Protein AF-A0A0N5BG86-F1 (afdb_monomer_lite)

Structure (mmCIF, N/CA/C/O backbone):
data_AF-A0A0N5BG86-F1
#
_entry.id   AF-A0A0N5BG86-F1
#
loop_
_atom_site.group_PDB
_atom_site.id
_atom_site.type_symbol
_atom_site.label_atom_id
_atom_site.label_alt_id
_atom_site.label_comp_id
_atom_site.label_asym_id
_atom_site.label_entity_id
_atom_site.label_seq_id
_atom_site.pdbx_PDB_ins_code
_atom_site.Cartn_x
_atom_site.Cartn_y
_atom_site.Cartn_z
_atom_site.occupancy
_atom_site.B_iso_or_equiv
_atom_site.auth_seq_id
_atom_site.auth_comp_id
_atom_site.auth_asym_id
_atom_site.auth_atom_id
_atom_site.pdbx_PDB_model_num
ATOM 1 N N . MET A 1 1 ? -18.241 -2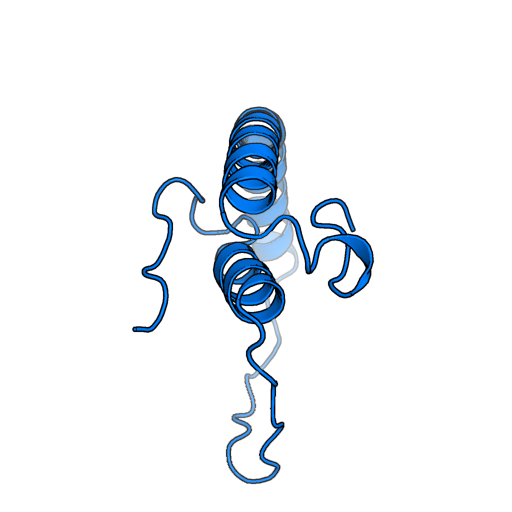.543 2.994 1.00 55.72 1 MET A N 1
ATOM 2 C CA . MET A 1 1 ? -18.022 -1.603 1.871 1.00 55.72 1 MET A CA 1
ATOM 3 C C . MET A 1 1 ? -16.518 -1.472 1.645 1.00 55.72 1 MET A C 1
ATOM 5 O O . MET A 1 1 ? -15.791 -1.385 2.631 1.00 55.72 1 MET A O 1
ATOM 9 N N . LYS A 1 2 ? -16.041 -1.578 0.397 1.00 65.06 2 LYS A N 1
ATOM 10 C CA . LYS A 1 2 ? -14.604 -1.543 0.062 1.00 65.06 2 LYS A CA 1
ATOM 11 C C . LYS A 1 2 ? -14.085 -0.094 0.140 1.00 65.06 2 LYS A C 1
ATOM 13 O O . LYS A 1 2 ? -14.803 0.790 -0.323 1.00 65.06 2 LYS A O 1
ATOM 18 N N . PRO A 1 3 ? -12.889 0.163 0.699 1.00 75.94 3 PRO A N 1
ATOM 19 C CA . PRO A 1 3 ? -12.305 1.504 0.721 1.00 75.94 3 PRO A CA 1
ATOM 20 C C . PRO A 1 3 ? -12.041 2.036 -0.697 1.00 75.94 3 PRO A C 1
ATOM 22 O O . PRO A 1 3 ? -11.632 1.281 -1.585 1.00 75.94 3 PRO A O 1
ATOM 25 N N . TYR A 1 4 ? -12.303 3.331 -0.896 1.00 82.50 4 TYR A N 1
ATOM 26 C CA . TYR A 1 4 ? -12.029 4.053 -2.142 1.00 82.50 4 TYR A CA 1
ATOM 27 C C . TYR A 1 4 ? -10.539 4.384 -2.278 1.00 82.50 4 TYR A C 1
ATOM 29 O O . TYR A 1 4 ? -9.808 4.411 -1.290 1.00 82.50 4 TYR A O 1
ATOM 37 N N . HIS A 1 5 ? -10.100 4.643 -3.511 1.00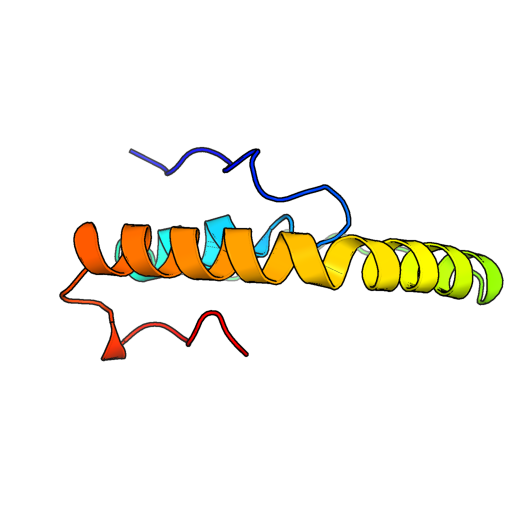 82.25 5 HIS A N 1
ATOM 38 C CA . HIS A 1 5 ? -8.736 5.086 -3.786 1.00 82.25 5 HIS A CA 1
ATOM 39 C C . HIS A 1 5 ? -8.479 6.459 -3.150 1.00 82.25 5 HIS A C 1
ATOM 41 O O . HIS A 1 5 ? -9.279 7.378 -3.311 1.00 82.25 5 HIS A O 1
ATOM 47 N N . ASP A 1 6 ? -7.366 6.597 -2.433 1.00 83.31 6 ASP A N 1
ATOM 48 C CA . ASP A 1 6 ? -6.953 7.862 -1.832 1.00 83.31 6 ASP A CA 1
ATOM 49 C C . ASP A 1 6 ? -6.143 8.682 -2.846 1.00 83.31 6 ASP A C 1
ATOM 51 O O . ASP A 1 6 ? -4.940 8.486 -3.020 1.00 83.31 6 ASP A O 1
ATOM 55 N N . GLU A 1 7 ? -6.813 9.625 -3.510 1.00 83.88 7 GLU A N 1
ATOM 56 C CA . GLU A 1 7 ? -6.238 10.481 -4.559 1.00 83.88 7 GLU A CA 1
ATOM 57 C C . GLU A 1 7 ? -5.157 11.450 -4.050 1.00 83.88 7 GLU A C 1
ATOM 59 O O . GLU A 1 7 ? -4.472 12.104 -4.842 1.00 83.88 7 GLU A O 1
ATOM 64 N N . THR A 1 8 ? -4.947 11.544 -2.731 1.00 85.25 8 THR A N 1
ATOM 65 C CA . THR A 1 8 ? -3.815 12.309 -2.192 1.00 85.25 8 THR A CA 1
ATOM 66 C C . THR A 1 8 ? -2.474 11.648 -2.525 1.00 85.25 8 THR A C 1
ATOM 68 O O . THR A 1 8 ? -1.452 12.339 -2.604 1.00 85.25 8 THR A O 1
ATOM 71 N N . PHE A 1 9 ? -2.465 10.333 -2.775 1.00 82.12 9 PHE A N 1
ATOM 72 C CA . PHE A 1 9 ? -1.293 9.604 -3.244 1.00 82.12 9 PHE A CA 1
ATOM 73 C C . PHE A 1 9 ? -1.071 9.857 -4.732 1.00 82.12 9 PHE A C 1
ATOM 75 O O . PHE A 1 9 ? -1.872 9.493 -5.588 1.00 82.12 9 PHE A O 1
ATOM 82 N N . LYS A 1 10 ? 0.066 10.474 -5.059 1.00 76.06 10 LYS A N 1
ATOM 83 C CA . LYS A 1 10 ? 0.404 10.781 -6.448 1.00 76.06 10 LYS A CA 1
ATOM 84 C C . LYS A 1 10 ? 0.790 9.523 -7.222 1.00 76.06 10 LYS A C 1
ATOM 86 O O . LYS A 1 10 ? 1.566 8.697 -6.739 1.00 76.06 10 LYS A O 1
ATOM 91 N N . TYR A 1 11 ? 0.330 9.457 -8.470 1.00 66.62 11 TYR A N 1
ATOM 92 C CA . TYR A 1 11 ? 0.773 8.479 -9.463 1.00 66.62 11 TYR A CA 1
ATOM 93 C C . TYR A 1 11 ? 2.313 8.390 -9.494 1.00 66.62 11 TYR A C 1
ATOM 95 O O . TYR A 1 11 ? 2.988 9.418 -9.403 1.00 66.62 11 TYR A O 1
ATOM 103 N N . LEU A 1 12 ? 2.863 7.171 -9.603 1.00 68.44 12 LEU A N 1
ATOM 104 C CA . LEU A 1 12 ? 4.297 6.810 -9.492 1.00 68.44 12 LEU A CA 1
ATOM 105 C C . LEU A 1 12 ? 4.872 6.677 -8.067 1.00 68.44 12 LEU A C 1
ATOM 107 O O . LEU A 1 12 ? 5.991 6.163 -7.919 1.00 68.44 12 LEU A O 1
ATOM 111 N N . LEU A 1 13 ? 4.133 7.083 -7.029 1.00 66.25 13 LEU A N 1
ATOM 112 C CA . LEU A 1 13 ? 4.544 6.976 -5.627 1.00 66.25 13 LEU A CA 1
ATOM 113 C C . LEU A 1 13 ? 3.590 6.098 -4.819 1.00 66.25 13 LEU A C 1
ATOM 115 O O . LEU A 1 13 ? 2.633 6.591 -4.231 1.00 66.25 13 LEU A O 1
ATOM 119 N N . ARG A 1 14 ? 3.908 4.800 -4.713 1.00 64.69 14 ARG A N 1
ATOM 120 C CA . ARG A 1 14 ? 3.190 3.862 -3.825 1.00 64.69 14 ARG A CA 1
ATOM 121 C C . ARG A 1 14 ? 1.657 3.909 -4.021 1.00 64.69 14 ARG A C 1
ATOM 123 O O . ARG A 1 14 ? 0.900 3.660 -3.085 1.00 64.69 14 ARG A O 1
ATOM 130 N N . ASP A 1 15 ? 1.227 4.196 -5.246 1.00 65.00 15 ASP A N 1
ATOM 131 C CA . ASP A 1 15 ? -0.155 4.380 -5.705 1.00 65.00 15 ASP A CA 1
ATOM 132 C C . ASP A 1 15 ? -1.100 3.260 -5.260 1.00 65.00 15 ASP A C 1
ATOM 134 O O . ASP A 1 15 ? -2.201 3.533 -4.799 1.00 65.00 15 ASP A O 1
ATOM 138 N N . ASN A 1 16 ? -0.651 2.008 -5.288 1.00 70.88 16 ASN A N 1
ATOM 139 C CA . ASN A 1 16 ? -1.459 0.867 -4.848 1.00 70.88 16 ASN A CA 1
ATOM 140 C C . ASN A 1 16 ? -1.192 0.414 -3.403 1.00 70.88 16 ASN A C 1
ATOM 142 O O . ASN A 1 16 ? -1.862 -0.500 -2.915 1.00 70.88 16 ASN A O 1
ATOM 146 N N . MET A 1 17 ? -0.219 1.000 -2.696 1.00 78.88 17 MET A N 1
ATOM 147 C CA . MET A 1 17 ? 0.099 0.549 -1.337 1.00 78.88 17 MET A CA 1
ATOM 148 C C . MET A 1 17 ? -0.918 1.037 -0.302 1.00 78.88 17 MET A C 1
ATOM 150 O O . MET A 1 17 ? -1.257 0.257 0.587 1.00 78.88 17 MET A O 1
ATOM 154 N N . HIS A 1 18 ? -1.447 2.265 -0.423 1.00 86.25 18 HIS A N 1
ATOM 155 C CA . HIS A 1 18 ? -2.451 2.789 0.522 1.00 86.25 18 HIS A CA 1
ATOM 156 C C . HIS A 1 18 ? -3.652 1.839 0.635 1.00 86.25 18 HIS A C 1
ATOM 158 O O . HIS A 1 18 ? -4.019 1.440 1.740 1.00 86.25 18 HIS A O 1
ATOM 164 N N . LEU A 1 19 ? -4.166 1.368 -0.506 1.00 88.19 19 LEU A N 1
ATOM 165 C CA . LEU A 1 19 ? -5.297 0.451 -0.559 1.00 88.19 19 LEU A CA 1
ATOM 166 C C . LEU A 1 19 ? -4.974 -0.890 0.112 1.00 88.19 19 LEU A C 1
ATOM 168 O O . LEU A 1 19 ? -5.793 -1.419 0.857 1.00 88.19 19 LEU A O 1
ATOM 172 N N . ARG A 1 20 ? -3.768 -1.436 -0.101 1.00 88.56 20 ARG A N 1
ATOM 173 C CA . ARG A 1 20 ? -3.337 -2.692 0.541 1.00 88.56 20 ARG A CA 1
ATOM 174 C C . ARG A 1 20 ? -3.314 -2.568 2.061 1.00 88.56 20 ARG A C 1
ATOM 176 O O . ARG A 1 20 ? -3.821 -3.452 2.752 1.00 88.56 20 ARG A O 1
ATOM 183 N N . TRP A 1 21 ? -2.755 -1.477 2.585 1.00 90.44 21 TRP A N 1
ATOM 184 C CA . TRP A 1 21 ? -2.744 -1.246 4.027 1.00 90.44 21 TRP A CA 1
ATOM 185 C C . TRP A 1 21 ? -4.150 -1.032 4.572 1.00 90.44 21 TRP A C 1
ATOM 187 O O . TRP A 1 21 ? -4.488 -1.634 5.584 1.00 90.44 21 TRP A O 1
ATOM 197 N N . GLU A 1 22 ? -4.988 -0.235 3.912 1.00 91.31 22 GLU A N 1
ATOM 198 C CA . GLU A 1 22 ? -6.358 0.018 4.369 1.00 91.31 22 GLU A CA 1
ATOM 199 C C . GLU A 1 22 ? -7.205 -1.263 4.386 1.00 91.31 22 GLU A C 1
ATOM 201 O O . GLU A 1 22 ? -7.915 -1.514 5.362 1.00 91.31 22 GLU A O 1
ATOM 206 N N . LEU A 1 23 ? -7.053 -2.133 3.380 1.00 91.81 23 LEU A N 1
ATOM 207 C CA . LEU A 1 23 ? -7.682 -3.456 3.348 1.00 91.81 23 LEU A CA 1
ATOM 208 C C . LEU A 1 23 ? -7.191 -4.353 4.492 1.00 91.81 23 LEU A C 1
ATOM 210 O O . LEU A 1 23 ? -8.019 -4.888 5.228 1.00 91.81 23 LEU A O 1
ATOM 214 N N . CYS A 1 24 ? -5.875 -4.463 4.713 1.00 91.88 24 CYS A N 1
ATOM 215 C CA . CYS A 1 24 ? -5.349 -5.227 5.853 1.00 91.88 24 CYS A CA 1
ATOM 216 C C . CYS A 1 24 ? -5.916 -4.702 7.178 1.00 91.88 24 CYS A C 1
ATOM 218 O O . CYS A 1 24 ? -6.436 -5.453 8.004 1.00 91.88 24 CYS A O 1
ATOM 220 N N . ARG A 1 25 ? -5.849 -3.381 7.379 1.00 92.06 25 ARG A N 1
ATOM 221 C CA . ARG A 1 25 ? -6.268 -2.712 8.618 1.00 92.06 25 ARG A CA 1
ATOM 222 C C . ARG A 1 25 ? -7.771 -2.864 8.862 1.00 92.06 25 ARG A C 1
ATOM 224 O O . ARG A 1 25 ? -8.184 -2.879 10.020 1.00 92.06 25 ARG A O 1
ATOM 231 N N . SER A 1 26 ? -8.544 -3.063 7.797 1.00 92.12 26 SER A N 1
ATOM 232 C CA . SER A 1 26 ? -9.976 -3.374 7.810 1.00 92.12 26 SER A CA 1
ATOM 233 C C . SER A 1 26 ? -10.298 -4.873 7.972 1.00 92.12 26 SER A C 1
ATOM 235 O O . SER A 1 26 ? -11.445 -5.252 7.758 1.00 92.12 26 SER A O 1
ATOM 237 N N . ASN A 1 27 ? -9.330 -5.720 8.354 1.00 92.44 27 ASN A N 1
ATOM 238 C CA . ASN A 1 27 ? -9.470 -7.180 8.509 1.00 92.44 27 ASN A CA 1
ATOM 239 C C . ASN A 1 27 ? -9.817 -7.948 7.217 1.00 92.44 27 ASN A C 1
ATOM 241 O O . ASN A 1 27 ? -10.412 -9.022 7.288 1.00 92.44 27 ASN A O 1
ATOM 245 N N . TYR A 1 28 ? -9.441 -7.447 6.038 1.00 91.75 28 TYR A N 1
ATOM 246 C CA . TYR A 1 28 ? -9.533 -8.258 4.820 1.00 91.75 28 TYR A CA 1
ATOM 247 C C . TYR A 1 28 ? -8.366 -9.246 4.729 1.00 91.75 28 TYR A C 1
ATOM 249 O O . TYR A 1 28 ? -7.233 -8.936 5.105 1.00 91.75 28 TYR A O 1
ATOM 257 N N . SER A 1 29 ? -8.646 -10.415 4.158 1.00 89.12 29 SER A N 1
ATOM 258 C CA . SER A 1 29 ? -7.648 -11.420 3.795 1.00 89.12 29 SER A CA 1
ATOM 259 C C . SER A 1 29 ? -7.341 -11.347 2.302 1.00 89.12 29 SER A C 1
ATOM 261 O O . SER A 1 29 ? -8.219 -11.061 1.488 1.00 89.12 29 SER A O 1
ATOM 263 N N . PHE A 1 30 ? -6.088 -11.615 1.942 1.00 87.88 30 PHE A N 1
ATOM 264 C CA . PHE A 1 30 ? -5.648 -11.670 0.552 1.00 87.88 30 PHE A CA 1
ATOM 265 C C . PHE A 1 30 ? -5.509 -13.130 0.132 1.00 87.88 30 PHE A C 1
ATOM 267 O O . PHE A 1 30 ? -4.801 -13.891 0.787 1.00 87.88 30 PHE A O 1
ATOM 274 N N . LEU A 1 31 ? -6.174 -13.503 -0.959 1.00 88.50 31 LEU A N 1
ATOM 275 C CA . LEU A 1 31 ? -6.022 -14.801 -1.604 1.00 88.50 31 LEU A CA 1
ATOM 276 C C . LEU A 1 31 ? -5.291 -14.597 -2.930 1.00 88.50 31 LEU A C 1
ATOM 278 O O . LEU A 1 31 ? -5.677 -13.743 -3.728 1.00 88.50 31 LEU A O 1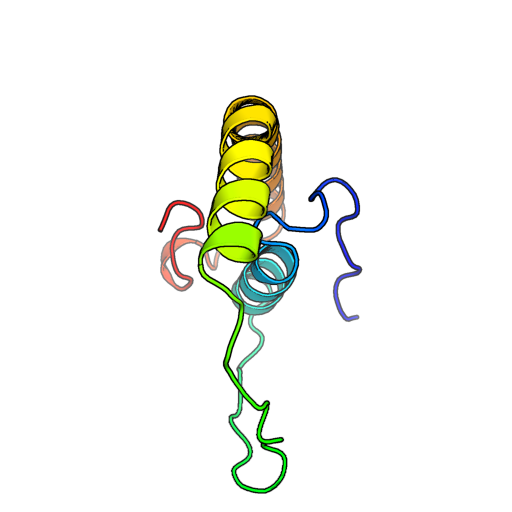
ATOM 282 N N . VAL A 1 32 ? -4.234 -15.371 -3.148 1.00 86.06 32 VAL A N 1
ATOM 283 C CA . VAL A 1 32 ? -3.522 -15.410 -4.424 1.00 86.06 32 VAL A CA 1
ATOM 284 C C . VAL A 1 32 ? -4.158 -16.500 -5.277 1.00 86.06 32 VAL A C 1
ATOM 286 O O . VAL A 1 32 ? -4.220 -17.651 -4.854 1.00 86.06 32 VAL A O 1
ATOM 289 N N . VAL A 1 33 ? -4.653 -16.128 -6.456 1.00 88.38 33 VAL A N 1
ATOM 290 C CA . VAL A 1 33 ? -5.269 -17.058 -7.410 1.00 88.38 33 VAL A CA 1
ATOM 291 C C . VAL A 1 33 ? -4.247 -17.360 -8.502 1.00 88.38 33 VAL A C 1
ATOM 293 O O . VAL A 1 33 ? -3.732 -16.437 -9.129 1.00 88.38 33 VAL A O 1
ATOM 296 N N . ASN A 1 34 ? -3.933 -18.638 -8.713 1.00 83.44 34 ASN A N 1
ATOM 297 C CA . ASN A 1 34 ? -2.833 -19.042 -9.596 1.00 83.44 34 ASN A CA 1
ATOM 298 C C . ASN A 1 34 ? -3.131 -18.836 -11.088 1.00 83.44 34 ASN A C 1
ATOM 300 O O . ASN A 1 34 ? -2.210 -18.610 -11.866 1.00 83.44 34 ASN A O 1
ATOM 304 N N . ASP A 1 35 ? -4.403 -18.824 -11.480 1.00 85.06 35 ASP A N 1
ATOM 305 C CA . ASP A 1 35 ? -4.797 -18.839 -12.895 1.00 85.06 35 ASP A CA 1
ATOM 306 C C . ASP A 1 35 ? -5.148 -17.449 -13.456 1.00 85.06 35 ASP A C 1
ATOM 308 O O . ASP A 1 35 ? -5.709 -17.333 -14.542 1.00 85.06 35 ASP A O 1
ATOM 312 N N . VAL A 1 36 ? -4.835 -16.370 -12.724 1.00 86.38 36 VAL A N 1
ATOM 313 C CA . VAL A 1 36 ? -5.140 -14.979 -13.138 1.00 86.38 36 VAL A CA 1
ATOM 314 C C . VAL A 1 36 ? -3.897 -14.111 -13.326 1.00 86.38 36 VAL A C 1
ATOM 316 O O . VAL A 1 36 ? -3.994 -12.892 -13.483 1.00 86.38 36 VAL A O 1
ATOM 319 N N . PHE A 1 37 ? -2.708 -14.709 -13.290 1.00 82.75 37 PHE A N 1
ATOM 320 C CA . PHE A 1 37 ? -1.476 -13.965 -13.505 1.00 82.75 37 PHE A CA 1
ATOM 321 C C . PHE A 1 37 ? -1.293 -13.626 -14.985 1.00 82.75 37 PHE A C 1
ATOM 323 O O . PHE A 1 37 ? -1.261 -14.499 -15.847 1.00 82.75 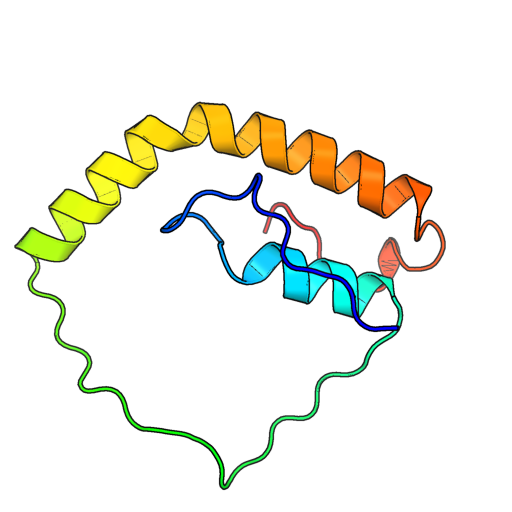37 PHE A O 1
ATOM 330 N N . MET A 1 38 ? -1.117 -12.337 -15.274 1.00 80.94 38 MET A N 1
ATOM 331 C CA . MET A 1 38 ? -0.713 -11.854 -16.591 1.00 80.94 38 MET A CA 1
ATOM 332 C C . MET A 1 38 ? 0.797 -11.625 -16.623 1.00 80.94 38 MET A C 1
ATOM 334 O O . MET A 1 38 ? 1.360 -10.960 -15.749 1.00 80.94 38 MET A O 1
ATOM 338 N N . TYR A 1 39 ? 1.457 -12.132 -17.662 1.00 79.00 39 TYR A N 1
ATOM 339 C CA . TYR A 1 39 ? 2.860 -11.829 -17.911 1.00 79.00 39 TYR A CA 1
ATOM 340 C C . TYR A 1 39 ? 2.994 -10.427 -18.502 1.00 79.00 39 TYR A C 1
ATOM 342 O O . TYR A 1 39 ? 2.428 -10.113 -19.548 1.00 79.00 39 TYR A O 1
ATOM 350 N N . HIS A 1 40 ? 3.794 -9.588 -17.852 1.00 78.94 40 HIS A N 1
ATOM 351 C CA . HIS A 1 40 ? 4.217 -8.310 -18.410 1.00 78.94 40 HIS A CA 1
ATOM 352 C C . HIS A 1 40 ? 5.650 -8.441 -18.929 1.00 78.94 40 HIS A C 1
ATOM 354 O O . HIS A 1 40 ? 6.550 -8.837 -18.187 1.00 78.94 40 HIS A O 1
ATOM 360 N N . LEU A 1 41 ? 5.883 -8.081 -20.194 1.00 75.50 41 LEU A N 1
ATOM 361 C CA . LEU A 1 41 ? 7.224 -8.002 -20.779 1.00 75.50 41 LEU A CA 1
ATOM 362 C C . LEU A 1 41 ? 8.024 -6.888 -20.087 1.00 75.50 41 LEU A C 1
ATOM 364 O O . LEU A 1 41 ? 7.916 -5.703 -20.402 1.00 75.50 41 LEU A O 1
ATOM 368 N N . GLY A 1 42 ? 8.815 -7.274 -19.090 1.00 67.75 42 GLY A N 1
ATOM 369 C CA . GLY A 1 42 ? 9.606 -6.359 -18.281 1.00 67.75 42 GLY A CA 1
ATOM 370 C C . GLY A 1 42 ? 10.901 -5.947 -18.969 1.00 67.75 42 GLY A C 1
ATOM 371 O O . GLY A 1 42 ? 11.941 -6.541 -18.713 1.00 67.75 42 GLY A O 1
ATOM 372 N N . ARG A 1 43 ? 10.880 -4.891 -19.788 1.00 56.69 43 ARG A N 1
ATOM 373 C CA . ARG A 1 43 ? 12.104 -4.150 -20.149 1.00 56.69 43 ARG A CA 1
ATOM 374 C C . ARG A 1 43 ? 11.835 -2.650 -20.190 1.00 56.69 43 ARG A C 1
ATOM 376 O O . ARG A 1 43 ? 11.750 -2.056 -21.258 1.00 56.69 43 ARG A O 1
ATOM 383 N N . LYS A 1 44 ? 11.732 -2.025 -19.012 1.00 68.81 44 LYS A N 1
ATOM 384 C CA . LYS A 1 44 ? 11.889 -0.564 -18.922 1.00 68.81 44 LYS A CA 1
ATOM 385 C C . LYS A 1 44 ? 13.331 -0.228 -19.278 1.00 68.81 44 LYS A C 1
ATOM 387 O O . LYS A 1 44 ? 14.251 -0.808 -18.696 1.00 68.81 44 LYS A O 1
ATOM 392 N N . LYS A 1 45 ? 13.540 0.677 -20.232 1.00 80.44 45 LYS A N 1
ATOM 393 C CA . LYS A 1 45 ? 14.895 1.095 -20.619 1.00 80.44 45 LYS A CA 1
ATOM 394 C C . LYS A 1 45 ? 15.556 1.803 -19.431 1.00 80.44 45 LYS A C 1
ATOM 396 O O . LYS A 1 45 ? 14.886 2.477 -18.651 1.00 80.44 45 LYS A O 1
ATOM 401 N N . VAL A 1 46 ? 16.879 1.688 -19.292 1.00 79.75 46 VAL A N 1
ATOM 402 C CA . VAL A 1 46 ? 17.632 2.320 -18.184 1.00 79.75 46 VAL A CA 1
ATOM 403 C C . VAL A 1 46 ? 17.347 3.828 -18.095 1.00 79.75 46 VAL A C 1
ATOM 405 O O . VAL A 1 46 ? 17.182 4.367 -17.003 1.00 79.75 46 VAL A O 1
ATOM 408 N N . GLN A 1 47 ? 17.195 4.489 -19.244 1.00 77.31 47 GLN A N 1
ATOM 409 C CA . GLN A 1 47 ? 16.854 5.911 -19.340 1.00 77.31 47 GLN A CA 1
ATOM 410 C C . GLN A 1 47 ? 15.463 6.229 -18.763 1.00 77.31 47 GLN A C 1
ATOM 412 O O . GLN A 1 47 ? 15.314 7.190 -18.013 1.00 77.31 47 GLN A O 1
ATOM 417 N N . GLU A 1 48 ? 14.455 5.395 -19.034 1.00 79.38 48 GLU A N 1
ATOM 418 C CA . GLU A 1 48 ? 13.099 5.561 -18.486 1.00 79.38 48 GLU A CA 1
ATOM 419 C C . GLU A 1 48 ? 13.095 5.407 -16.961 1.00 79.38 48 GLU A C 1
ATOM 421 O O . GLU A 1 48 ? 12.411 6.150 -16.256 1.00 79.38 48 GLU A O 1
ATOM 426 N N . LYS A 1 49 ? 13.904 4.478 -16.433 1.00 81.88 49 LYS A N 1
ATOM 427 C CA . LYS A 1 49 ? 14.079 4.308 -14.986 1.00 81.88 49 LYS A CA 1
ATOM 428 C C . LYS A 1 49 ? 14.672 5.569 -14.345 1.00 81.88 49 LYS A C 1
ATOM 430 O O . LYS A 1 49 ? 14.128 6.043 -13.352 1.00 81.88 49 LYS A O 1
ATOM 435 N N . ALA A 1 50 ? 15.719 6.144 -14.940 1.00 83.94 50 ALA A N 1
ATOM 436 C CA . ALA A 1 50 ? 16.369 7.350 -14.424 1.00 83.94 50 ALA A CA 1
ATOM 437 C C . ALA A 1 50 ? 15.420 8.563 -14.370 1.00 83.94 50 ALA A C 1
ATOM 439 O O . ALA A 1 50 ? 15.416 9.309 -13.389 1.00 83.94 50 ALA A O 1
ATOM 440 N N . VAL A 1 51 ? 14.573 8.739 -15.391 1.00 85.19 51 VAL A N 1
ATOM 441 C CA . VAL A 1 51 ? 13.559 9.807 -15.416 1.00 85.19 51 VAL A CA 1
ATOM 442 C C . VAL A 1 51 ? 12.536 9.616 -14.293 1.00 85.19 51 VAL A C 1
ATOM 444 O O . VAL A 1 51 ? 12.258 10.556 -13.547 1.00 85.19 51 VAL A O 1
ATOM 447 N N . ILE A 1 52 ? 12.018 8.396 -14.122 1.00 82.75 52 ILE A N 1
ATOM 448 C CA . ILE A 1 52 ? 11.060 8.080 -13.052 1.00 82.75 52 ILE A CA 1
ATOM 449 C C . ILE A 1 52 ? 11.686 8.313 -11.671 1.00 82.75 52 ILE A C 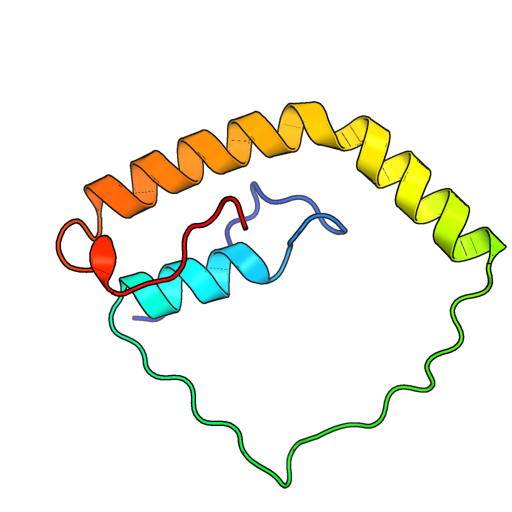1
ATOM 451 O O . ILE A 1 52 ? 11.040 8.889 -10.795 1.00 82.75 52 ILE A O 1
ATOM 455 N N . ASP A 1 53 ? 12.939 7.911 -11.465 1.00 83.69 53 ASP A N 1
ATOM 456 C CA . ASP A 1 53 ? 13.618 8.069 -10.177 1.00 83.69 53 ASP A CA 1
ATOM 457 C C . ASP A 1 53 ? 13.877 9.548 -9.834 1.00 83.69 53 ASP A C 1
ATOM 459 O O . ASP A 1 53 ? 13.722 9.946 -8.675 1.00 83.69 53 ASP A O 1
ATOM 463 N N . ARG A 1 54 ? 14.150 10.400 -10.833 1.00 86.12 54 ARG A N 1
ATOM 464 C CA . ARG A 1 54 ? 14.239 11.859 -10.643 1.00 86.12 54 ARG A CA 1
ATOM 465 C C . ARG A 1 54 ? 12.897 12.477 -10.242 1.00 86.12 54 ARG A C 1
ATOM 467 O O . ARG A 1 54 ? 12.851 13.326 -9.358 1.00 86.12 54 ARG A O 1
ATOM 474 N N . ILE A 1 55 ? 11.798 12.037 -10.851 1.00 84.19 55 ILE A N 1
ATOM 475 C CA . ILE A 1 55 ? 10.454 12.500 -10.474 1.00 84.19 55 ILE A CA 1
ATOM 476 C C . ILE A 1 55 ? 10.129 12.063 -9.038 1.00 84.19 55 ILE A C 1
ATOM 478 O O . ILE A 1 55 ? 9.624 12.854 -8.239 1.00 84.19 55 ILE A O 1
ATOM 482 N N . ARG A 1 56 ? 10.468 10.822 -8.665 1.00 82.50 56 ARG A N 1
ATOM 483 C CA . ARG A 1 56 ? 10.280 10.323 -7.293 1.00 82.50 56 ARG A CA 1
ATOM 484 C C . ARG A 1 56 ? 11.049 11.153 -6.272 1.00 82.50 56 ARG A C 1
ATOM 486 O O . ARG A 1 56 ? 10.472 11.525 -5.252 1.00 82.50 56 ARG A O 1
ATOM 493 N N . SER A 1 57 ? 12.310 11.494 -6.549 1.00 83.75 57 SER A N 1
ATOM 494 C CA . SER A 1 57 ? 13.126 12.282 -5.618 1.00 83.75 57 SER A CA 1
ATOM 495 C C . SER A 1 57 ? 12.540 13.675 -5.367 1.00 83.75 57 SER A C 1
ATOM 497 O O . SER A 1 57 ? 12.487 14.112 -4.217 1.00 83.75 57 SER A O 1
ATOM 499 N N . GLN A 1 58 ? 11.990 14.324 -6.398 1.00 83.69 58 GLN A N 1
ATOM 500 C CA . GLN A 1 58 ? 11.304 15.617 -6.271 1.00 83.69 58 GLN A CA 1
ATOM 501 C C . GLN A 1 58 ? 10.013 15.537 -5.443 1.00 83.69 58 GLN A C 1
ATOM 503 O O . GLN A 1 58 ? 9.629 16.499 -4.775 1.00 83.69 58 GLN A O 1
ATOM 508 N N . LEU A 1 59 ? 9.328 14.394 -5.468 1.00 78.94 59 LEU A N 1
ATOM 509 C CA . LEU A 1 59 ? 8.056 14.204 -4.774 1.00 78.94 59 LEU A CA 1
ATOM 510 C C . LEU A 1 59 ? 8.203 13.630 -3.351 1.00 78.94 59 LEU A C 1
ATOM 512 O O . LEU A 1 59 ? 7.239 13.673 -2.581 1.00 78.94 59 LEU A O 1
ATOM 516 N N . ASN A 1 60 ? 9.393 13.155 -2.963 1.00 75.31 60 ASN A N 1
ATOM 517 C CA . ASN A 1 60 ? 9.647 12.499 -1.672 1.00 75.31 60 ASN A CA 1
ATOM 518 C C . ASN A 1 60 ? 9.199 13.324 -0.453 1.00 75.31 60 ASN A C 1
ATOM 520 O O . ASN A 1 60 ? 8.590 12.779 0.471 1.00 75.31 60 ASN A O 1
ATOM 524 N N . GLY A 1 61 ? 9.450 14.638 -0.447 1.00 74.69 61 GLY A N 1
ATOM 525 C CA . GLY A 1 61 ? 9.060 15.511 0.669 1.00 74.69 61 GLY A CA 1
ATOM 526 C C . GLY A 1 61 ? 7.541 15.567 0.880 1.00 74.69 61 GLY A C 1
ATOM 527 O O . GLY A 1 61 ? 7.058 15.390 2.000 1.00 74.69 61 GLY A O 1
ATOM 528 N N . LYS A 1 62 ? 6.775 15.730 -0.209 1.00 75.62 62 LYS A N 1
ATOM 529 C CA . LYS A 1 62 ? 5.301 15.737 -0.174 1.00 75.62 62 LYS A CA 1
ATOM 530 C C . LYS A 1 62 ? 4.755 14.372 0.252 1.00 75.62 62 LYS A C 1
ATOM 532 O O . LYS A 1 62 ? 3.831 14.310 1.062 1.00 75.62 62 LYS A O 1
ATOM 537 N N . ASN A 1 63 ? 5.385 13.292 -0.213 1.00 79.75 63 ASN A N 1
ATOM 538 C CA . ASN A 1 63 ? 4.996 11.923 0.116 1.00 79.75 63 ASN A CA 1
ATOM 539 C C . ASN A 1 63 ? 5.076 11.633 1.624 1.00 79.75 63 ASN A C 1
ATOM 541 O O . ASN A 1 63 ? 4.166 11.042 2.197 1.00 79.75 63 ASN A O 1
ATOM 545 N N . LYS A 1 64 ? 6.121 12.119 2.308 1.00 84.75 64 LYS A N 1
ATOM 546 C CA . LYS A 1 64 ? 6.271 11.923 3.761 1.00 84.75 64 LYS A CA 1
ATOM 547 C C . LYS A 1 64 ? 5.120 12.545 4.558 1.00 84.75 64 LYS A C 1
ATOM 549 O O . LYS A 1 64 ? 4.679 11.959 5.545 1.00 84.75 64 LYS A O 1
ATOM 554 N N . SER A 1 65 ? 4.637 13.717 4.142 1.00 87.25 65 SER A N 1
ATOM 555 C CA . SER A 1 65 ? 3.497 14.386 4.787 1.00 87.25 65 SER A CA 1
ATOM 556 C C . SER A 1 65 ? 2.200 13.593 4.598 1.00 87.25 65 SER A C 1
ATOM 558 O O . SER A 1 65 ? 1.510 13.294 5.574 1.00 87.25 65 SER A O 1
ATOM 560 N N . ILE A 1 66 ? 1.929 13.164 3.360 1.00 88.19 66 ILE A N 1
ATOM 561 C CA . ILE A 1 66 ? 0.771 12.323 3.020 1.00 88.19 66 ILE A CA 1
ATOM 562 C C . ILE A 1 66 ? 0.799 11.030 3.844 1.00 88.19 66 ILE A C 1
ATOM 564 O O . ILE A 1 66 ? -0.191 10.686 4.486 1.00 88.19 66 ILE A O 1
ATOM 568 N N . MET A 1 67 ? 1.960 10.374 3.938 1.00 88.31 67 MET A N 1
ATOM 569 C CA . MET A 1 67 ? 2.114 9.132 4.699 1.00 88.31 67 MET A CA 1
ATOM 570 C C . MET A 1 67 ? 1.841 9.298 6.195 1.00 88.31 67 MET A C 1
ATOM 572 O O . MET A 1 67 ? 1.158 8.463 6.782 1.00 88.31 67 MET A O 1
ATOM 576 N N . LYS A 1 68 ? 2.289 10.399 6.813 1.00 91.00 68 LYS A N 1
ATOM 577 C CA . LYS A 1 68 ? 1.969 10.695 8.220 1.00 91.00 68 LYS A CA 1
ATOM 578 C C . LYS A 1 68 ? 0.472 10.910 8.440 1.00 91.00 68 LYS A C 1
ATOM 580 O O . LYS A 1 68 ? -0.078 10.430 9.430 1.00 91.00 68 LYS A O 1
ATOM 585 N N . ASN A 1 69 ? -0.189 11.643 7.546 1.00 91.06 69 ASN A N 1
ATOM 586 C CA . ASN A 1 69 ? -1.630 11.885 7.649 1.00 91.06 69 ASN A CA 1
ATOM 587 C C . ASN A 1 69 ? -2.423 10.589 7.459 1.00 91.06 69 ASN A C 1
ATOM 589 O O . ASN A 1 69 ? -3.348 10.312 8.224 1.00 91.06 69 ASN A O 1
ATOM 593 N N . PHE A 1 70 ? -2.000 9.762 6.505 1.00 91.25 70 PHE A N 1
ATOM 594 C CA . PHE A 1 70 ? -2.561 8.439 6.278 1.00 91.25 70 PHE A CA 1
ATOM 595 C C . PHE A 1 70 ? -2.389 7.527 7.501 1.00 91.25 70 PHE A C 1
ATOM 597 O O . PHE A 1 70 ? -3.343 6.874 7.921 1.00 91.25 70 PHE A O 1
ATOM 604 N N . GLU A 1 71 ? -1.220 7.544 8.150 1.00 91.94 71 GLU A N 1
ATOM 605 C CA . GLU A 1 71 ? -0.994 6.796 9.390 1.00 91.94 71 GLU A CA 1
ATOM 606 C C . GLU A 1 71 ? -1.979 7.193 10.489 1.00 91.94 71 GLU A C 1
ATOM 608 O O . GLU A 1 71 ? -2.627 6.333 11.087 1.00 91.94 71 GLU A O 1
ATOM 613 N N . LYS A 1 72 ? -2.125 8.501 10.732 1.00 93.00 72 LYS A N 1
ATOM 614 C CA . LYS A 1 72 ? -3.056 9.034 11.735 1.00 93.00 72 LYS A CA 1
ATOM 615 C C . LYS A 1 72 ? -4.491 8.607 11.434 1.00 93.00 72 LYS A C 1
ATOM 617 O O . LYS A 1 72 ? -5.195 8.158 12.340 1.00 93.00 72 LYS A O 1
ATOM 622 N N . LYS A 1 73 ? -4.912 8.693 10.166 1.00 92.44 73 LYS A N 1
ATOM 623 C CA . LYS A 1 73 ? -6.230 8.224 9.707 1.00 92.44 73 LYS A CA 1
ATOM 624 C C . LYS A 1 73 ? -6.412 6.736 10.016 1.00 92.44 73 LYS A C 1
ATOM 626 O O . LYS A 1 73 ? -7.393 6.365 10.657 1.00 92.44 73 LYS A O 1
ATOM 631 N N . LEU A 1 74 ? -5.457 5.889 9.632 1.00 91.50 74 LEU A N 1
ATOM 632 C CA . LEU A 1 74 ? -5.526 4.451 9.887 1.00 91.50 74 LEU A CA 1
ATOM 633 C C . LEU A 1 74 ? -5.535 4.118 11.378 1.00 91.50 74 LEU A C 1
ATOM 635 O O . LEU A 1 74 ? -6.215 3.179 11.781 1.00 91.50 74 LEU A O 1
ATOM 639 N N . GLN A 1 75 ? -4.762 4.822 12.204 1.00 92.12 75 GLN A N 1
ATOM 640 C CA . GLN A 1 75 ? -4.742 4.612 13.654 1.00 92.12 75 GLN A CA 1
ATOM 641 C C . GLN A 1 75 ? -6.084 4.985 14.294 1.00 92.12 75 GLN A C 1
ATOM 643 O O . GLN A 1 75 ? -6.563 4.240 15.146 1.00 92.12 75 GLN A O 1
ATOM 648 N N . LYS A 1 76 ? -6.715 6.074 13.833 1.00 93.06 76 LYS A N 1
ATOM 649 C CA . LYS A 1 76 ? -8.045 6.506 14.282 1.00 93.06 76 LYS A CA 1
ATOM 650 C C . LYS A 1 76 ? -9.145 5.521 13.878 1.00 93.06 76 LYS A C 1
ATOM 652 O O . LYS A 1 76 ? -9.989 5.191 14.701 1.00 93.06 76 LYS A O 1
ATOM 657 N N . LEU A 1 77 ? -9.139 5.056 12.628 1.00 92.50 77 LEU A N 1
ATOM 658 C CA . LEU A 1 77 ? -10.190 4.181 12.093 1.00 92.50 77 LEU A CA 1
ATOM 659 C C . LEU A 1 77 ? -10.035 2.717 12.527 1.00 92.50 77 LEU A C 1
ATOM 661 O O . LEU A 1 77 ? -11.027 2.042 12.784 1.00 92.50 77 LEU A O 1
ATOM 665 N N . TYR A 1 78 ? -8.798 2.223 12.637 1.00 93.06 78 TYR A N 1
ATOM 666 C CA . TYR A 1 78 ? -8.514 0.800 12.845 1.00 93.06 78 TYR A CA 1
ATOM 667 C C . TYR A 1 78 ? -7.552 0.541 14.018 1.00 93.06 78 TYR A C 1
ATOM 669 O O . TYR A 1 78 ? -6.533 -0.132 13.850 1.00 93.06 78 TYR A O 1
ATOM 677 N N . PRO A 1 79 ? -7.802 1.031 15.242 1.00 92.06 79 PRO A N 1
ATOM 678 C CA . PRO A 1 79 ? -6.835 0.916 16.342 1.00 92.06 79 PRO A CA 1
ATOM 679 C C . PRO A 1 79 ? -6.454 -0.543 16.663 1.00 92.06 79 PRO A C 1
ATOM 681 O O . PRO A 1 79 ? -5.289 -0.844 16.918 1.00 92.06 79 PRO A O 1
ATOM 684 N N . LYS A 1 80 ? -7.407 -1.477 16.547 1.00 92.62 80 LYS A N 1
ATOM 685 C CA . LYS A 1 80 ? -7.248 -2.892 16.933 1.00 92.62 80 LYS A CA 1
ATOM 686 C C . LYS A 1 80 ? -6.292 -3.696 16.045 1.00 92.62 80 LYS A C 1
ATOM 688 O O . LYS A 1 80 ? -5.703 -4.669 16.502 1.00 92.62 80 LYS A O 1
ATOM 693 N N . THR A 1 81 ? -6.122 -3.316 14.782 1.00 91.25 81 THR A N 1
ATOM 694 C CA . THR A 1 81 ? -5.315 -4.081 13.812 1.00 91.25 81 THR A CA 1
ATOM 695 C C . THR A 1 81 ? -3.871 -3.580 13.714 1.00 91.25 81 THR A C 1
ATOM 697 O O . THR A 1 81 ? -3.166 -3.926 12.769 1.00 91.25 81 THR A O 1
ATOM 700 N N . LYS A 1 82 ? -3.422 -2.711 14.642 1.00 87.06 82 LYS A N 1
ATOM 701 C CA . LYS A 1 82 ? -2.160 -1.947 14.497 1.00 87.06 82 LYS A CA 1
ATOM 702 C C . LYS A 1 82 ? -0.947 -2.858 14.520 1.00 87.06 82 LYS A C 1
ATOM 704 O O . LYS A 1 82 ? -0.038 -2.683 13.724 1.00 87.06 82 LYS A O 1
ATOM 709 N N . ASN A 1 83 ? -1.006 -3.863 15.384 1.00 88.31 83 ASN A N 1
ATOM 710 C CA . ASN A 1 83 ? 0.079 -4.812 15.600 1.00 88.31 83 ASN A CA 1
ATOM 711 C C . ASN A 1 83 ? -0.058 -6.068 14.723 1.00 88.31 83 ASN A C 1
ATOM 713 O O . ASN A 1 83 ? 0.804 -6.933 14.770 1.00 88.31 83 ASN A O 1
ATOM 717 N N . ARG A 1 84 ? -1.155 -6.196 13.960 1.00 90.75 84 ARG A N 1
ATOM 718 C CA . ARG A 1 84 ? -1.415 -7.350 13.078 1.00 90.75 84 ARG A CA 1
ATOM 719 C C . ARG A 1 84 ? -1.026 -7.077 11.628 1.00 90.75 84 ARG A C 1
ATOM 721 O O . ARG A 1 84 ? -0.690 -8.005 10.906 1.00 90.75 84 ARG A O 1
AT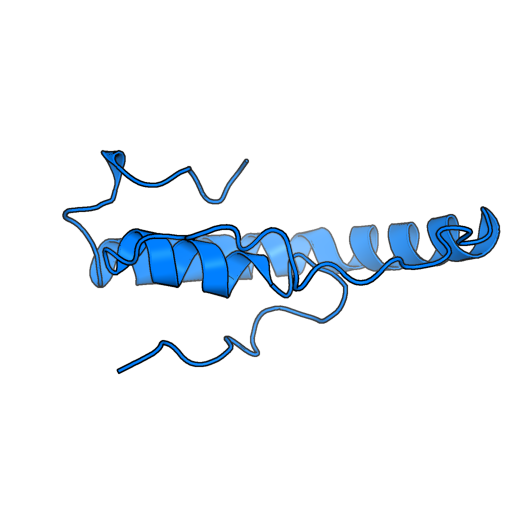OM 728 N N . CYS A 1 85 ? -1.105 -5.818 11.203 1.00 89.44 85 CYS A N 1
ATOM 729 C CA . CYS A 1 85 ? -0.758 -5.408 9.849 1.00 89.44 85 CYS A CA 1
ATOM 730 C C . CYS A 1 85 ? 0.677 -4.868 9.769 1.00 89.44 85 CYS A C 1
ATOM 732 O O . CYS A 1 85 ? 1.158 -4.289 10.744 1.00 89.44 85 CYS A O 1
ATOM 734 N N . PRO A 1 86 ? 1.343 -4.988 8.605 1.00 88.50 86 PRO A N 1
ATOM 735 C CA . PRO A 1 86 ? 2.666 -4.412 8.389 1.00 88.50 86 PRO A CA 1
ATOM 736 C C . PRO A 1 86 ? 2.690 -2.893 8.586 1.00 88.50 86 PRO A C 1
ATOM 738 O O . PRO A 1 86 ? 1.709 -2.200 8.300 1.00 88.50 86 PRO A O 1
ATOM 741 N N . SER A 1 87 ? 3.843 -2.372 9.011 1.00 87.19 87 SER A N 1
ATOM 742 C CA . SER A 1 87 ? 4.075 -0.928 9.088 1.00 87.19 87 SER A CA 1
ATOM 743 C C . SER A 1 87 ? 4.019 -0.290 7.697 1.00 87.19 87 SER A C 1
ATOM 745 O O . SER A 1 87 ? 4.481 -0.861 6.708 1.00 87.19 87 SER A O 1
ATOM 747 N N . ILE A 1 88 ? 3.472 0.924 7.626 1.00 86.31 88 ILE A N 1
ATOM 748 C CA . ILE A 1 88 ? 3.391 1.690 6.376 1.00 86.31 88 ILE A CA 1
ATOM 749 C C . ILE A 1 88 ? 4.737 2.311 5.957 1.00 86.31 88 ILE A C 1
ATOM 751 O O . ILE A 1 88 ? 4.867 2.813 4.842 1.00 86.31 88 ILE A O 1
ATOM 755 N N . TRP A 1 89 ? 5.728 2.283 6.854 1.00 83.19 89 TRP A N 1
ATOM 756 C CA . TRP A 1 89 ? 7.063 2.864 6.666 1.00 83.19 89 TRP A CA 1
ATOM 757 C C . TRP A 1 89 ? 8.110 1.865 6.148 1.00 83.19 89 TRP A C 1
ATOM 759 O O . TRP A 1 89 ? 9.278 2.229 6.040 1.00 83.19 89 TRP A O 1
ATOM 769 N N . ILE A 1 90 ? 7.691 0.629 5.847 1.00 69.25 90 ILE A N 1
ATOM 770 C CA . ILE A 1 90 ? 8.519 -0.412 5.213 1.00 69.25 90 ILE A CA 1
ATOM 771 C C . ILE A 1 90 ? 8.768 -0.063 3.736 1.00 69.25 90 ILE A C 1
ATOM 773 O O . ILE A 1 90 ? 7.909 0.610 3.101 1.00 69.25 90 ILE A O 1
#

Organism: Strongyloides papillosus (NCBI:txid174720)

pLDDT: mean 83.12, std 8.64, range [55.72, 93.06]

Radius of gyration: 15.75 Å; chains: 1; bounding box: 36×35×38 Å

Secondary structure (DSSP, 8-state):
-PPPP-TTSPTTSSTTHHHHHHHHHTTPPP---GGGPPPP-----HHHHHHHHHHHHHHHHHHHHHHHHHHHHHHHH-GGGTTTSPPTT-

Sequence (90 aa):
MKPYHDETFKYLLRDNMHLRWELCRSNYSFLVVNDVFMYHLGRKKVQEKAVIDRIRSQLNGKNKSIMKNFEKKLQKLYPKTKNRCPSIWI

Foldseek 3Di:
DQDDQDPLQDPLGCRVVLSVQLCQLVVHDDDDDPPPDDDDPDDDDPVNVVVSVVVCVVCVVSVVVVLVVSVVVSCVVRVPCPVVTDDPVD